Protein 3BQX (pdb70)

Nearest PDB structures (foldseek):
  3bqx-assembly1_A-2  TM=1.007E+00  e=2.200E-30  Fulvimarina pelagi HTCC2506
  4pav-assembly1_A  TM=8.569E-01  e=4.246E-10  Staphylococcus aureus
  2rbb-assembly1_B  TM=8.894E-01  e=6.800E-09  Paraburkholderia phytofirmans PsJN
  3itw-assembly1_A-2  TM=6.740E-01  e=1.744E-06  Micromonospora sp. ML1
  1u6l-assembly1_B  TM=6.180E-01  e=8.981E-06  Pseudomonas aeruginosa PAO1

Sequence (136 aa):
LQQVAVITLGIGDLEASARFYGEGFGWAPVFRNPEIIFYQNGFVLATWLVQNLQEDVGVAVTSRPGSALAHNVRAETEVAPLERLVAAGGQLLRPADAPPHGGLRGYVADPDGHIWEIAFNPVWPIGADGSVTFAA

Foldseek 3Di:
DPDDAEAEAAAAAPVLQCLLCCQLVVFDFPDDDRAKTWGDLRHIYMYGHQVVVCVVVPHDDDLAEDDEAEDEDADLVVAQVSVRNVVSQKAWDFHWDADPLGFIWGWIAGNSGHIYIYTYDVQWDADPRGDTHDHD

Solvent-accessible surface area: 8201 Å² total

Secondary structure (DSSP, 8-state):
-----EEEEEES-HHHHHHIIIIIS----SEE-SSEEEE---SEEEEEEHHHHHHHHSS---SS----EEEE-SSGGGTTT--HHHHTT-EEEEEEE--TTSSEEEEEE-TT--EEEEEE-TTS-EETTEEE----

B-factor: mean 19.52, std 8.31, range [4.56, 58.27]

Structure (mmCIF, N/CA/C/O backbone):
data_3BQX
#
_entry.id   3BQX
#
_cell.length_a   53.930
_cell.length_b   69.750
_cell.length_c   83.070
_cell.angle_alpha   90.00
_cell.angle_beta   90.00
_cell.angle_gamma   90.00
#
_symmetry.space_group_name_H-M   'C 2 2 21'
#
loop_
_entity.id
_entity.type
_entity.pdbx_description
1 polymer 'Glyoxalase-related enzyme'
2 water water
#
loop_
_atom_site.group_PDB
_atom_site.id
_atom_site.type_symbol
_atom_site.label_atom_id
_atom_site.label_alt_id
_atom_site.label_comp_id
_atom_site.label_asym_id
_atom_site.label_entity_id
_atom_site.label_seq_id
_atom_site.pdbx_PDB_ins_code
_atom_site.Cartn_x
_atom_site.Cartn_y
_atom_site.Cartn_z
_atom_site.occupancy
_atom_site.B_iso_or_equiv
_atom_site.auth_seq_id
_atom_site.auth_comp_id
_atom_site.auth_asym_id
_atom_site.auth_atom_id
_atom_site.pdbx_PDB_model_num
ATOM 1 N N . LEU A 1 3 ? -5.789 46.829 7.150 1.00 18.94 3 LEU A N 1
ATOM 2 C CA . LEU A 1 3 ? -6.320 45.436 7.096 1.00 20.23 3 LEU A CA 1
ATOM 3 C C . LEU A 1 3 ? -5.230 44.402 6.849 1.00 18.94 3 LEU A C 1
ATOM 4 O O . LEU A 1 3 ? -4.222 44.678 6.198 1.00 19.11 3 LEU A O 1
ATOM 9 N N . GLN A 1 4 ? -5.453 43.201 7.366 1.00 17.40 4 GLN A N 1
ATOM 10 C CA . GLN A 1 4 ? -4.496 42.112 7.225 1.00 15.08 4 GLN A CA 1
ATOM 11 C C . GLN A 1 4 ? -4.601 41.498 5.836 1.00 13.87 4 GLN A C 1
ATOM 12 O O . GLN A 1 4 ? -5.312 40.516 5.606 1.00 13.65 4 GLN A O 1
ATOM 18 N N . GLN A 1 5 ? -3.840 42.083 4.915 1.00 12.51 5 GLN A N 1
ATOM 19 C CA . GLN A 1 5 ? -3.870 41.681 3.522 1.00 13.49 5 GLN A CA 1
ATOM 20 C C . GLN A 1 5 ? -2.535 41.667 2.788 1.00 13.51 5 GLN A C 1
ATOM 21 O O . GLN A 1 5 ? -1.673 42.519 3.002 1.00 13.62 5 GLN A O 1
ATOM 27 N N . VAL A 1 6 ? -2.384 40.670 1.926 1.00 14.49 6 VAL A N 1
ATOM 28 C CA . VAL A 1 6 ? -1.226 40.555 1.050 1.00 13.13 6 VAL A CA 1
ATOM 29 C C . VAL A 1 6 ? -1.925 40.525 -0.293 1.00 12.48 6 VAL A C 1
ATOM 30 O O . VAL A 1 6 ? -2.795 39.685 -0.512 1.00 12.55 6 VAL A O 1
ATOM 34 N N . ALA A 1 7 ? -1.574 41.456 -1.175 1.00 10.64 7 ALA A N 1
ATOM 35 C CA . ALA A 1 7 ? -2.185 41.556 -2.492 1.00 9.60 7 ALA A CA 1
ATOM 36 C C . ALA A 1 7 ? -1.452 40.731 -3.543 1.00 10.37 7 ALA A C 1
ATOM 37 O O . ALA A 1 7 ? -2.064 40.166 -4.451 1.00 9.72 7 ALA A O 1
ATOM 39 N N . VAL A 1 8 ? -0.130 40.674 -3.424 1.00 10.61 8 VAL A N 1
ATOM 40 C CA . VAL A 1 8 ? 0.685 39.938 -4.383 1.00 9.19 8 VAL A CA 1
ATOM 41 C C . VAL A 1 8 ? 1.904 39.332 -3.722 1.00 9.89 8 VAL A C 1
ATOM 42 O O . VAL A 1 8 ? 2.517 39.965 -2.864 1.00 9.78 8 VAL A O 1
ATOM 46 N N . ILE A 1 9 ? 2.228 38.099 -4.103 1.00 8.84 9 ILE A N 1
ATOM 47 C CA . ILE A 1 9 ? 3.443 37.437 -3.637 1.00 7.82 9 ILE A CA 1
ATOM 48 C C . ILE A 1 9 ? 4.269 37.440 -4.915 1.00 8.10 9 ILE A C 1
ATOM 49 O O . ILE A 1 9 ? 3.867 36.843 -5.912 1.00 8.53 9 ILE A O 1
ATOM 54 N N . THR A 1 10 ? 5.398 38.130 -4.914 1.00 7.16 10 THR A N 1
ATOM 55 C CA . THR A 1 10 ? 6.225 38.168 -6.111 1.00 8.27 10 THR A CA 1
ATOM 56 C C 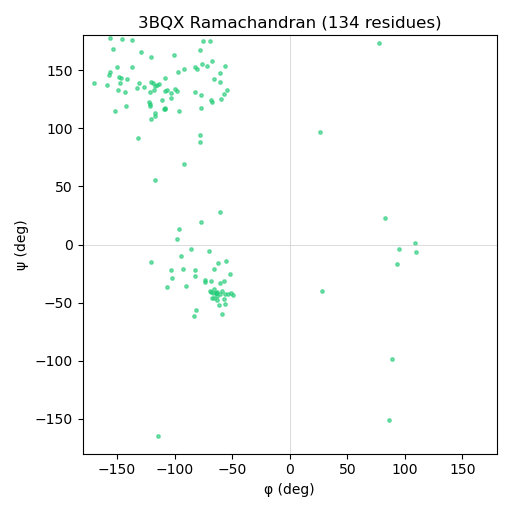. THR A 1 10 ? 7.511 37.405 -5.888 1.00 9.40 10 THR A C 1
ATOM 57 O O . THR A 1 10 ? 8.253 37.680 -4.948 1.00 9.70 10 THR A O 1
ATOM 61 N N . LEU A 1 11 ? 7.762 36.433 -6.754 1.00 8.50 11 LEU A N 1
ATOM 62 C CA . LEU A 1 11 ? 8.981 35.639 -6.675 1.00 9.67 11 LEU A CA 1
ATOM 63 C C . LEU A 1 11 ? 9.882 36.042 -7.822 1.00 9.79 11 LEU A C 1
ATOM 64 O O . LEU A 1 11 ? 9.428 36.119 -8.962 1.00 9.96 11 LEU A O 1
ATOM 69 N N . GLY A 1 12 ? 11.154 36.299 -7.524 1.00 9.66 12 GLY A N 1
ATOM 70 C CA . GLY A 1 12 ? 12.102 36.653 -8.567 1.00 11.62 12 GLY A CA 1
ATOM 71 C C . GLY A 1 12 ? 12.579 35.368 -9.217 1.00 12.26 12 GLY A C 1
ATOM 72 O O . GLY A 1 12 ? 12.959 34.425 -8.523 1.00 13.18 12 GLY A O 1
ATOM 73 N N . ILE A 1 13 ? 12.561 35.322 -10.547 1.00 12.94 13 ILE A N 1
ATOM 74 C CA . ILE A 1 13 ? 12.972 34.127 -11.279 1.00 13.97 13 ILE A CA 1
ATOM 75 C C . ILE A 1 13 ? 13.989 34.432 -12.375 1.00 14.18 13 ILE A C 1
ATOM 76 O O . ILE A 1 13 ? 14.177 35.582 -12.754 1.00 14.38 13 ILE A O 1
ATOM 81 N N . GLY A 1 14 ? 14.635 33.389 -12.886 1.00 15.77 14 GLY A N 1
ATOM 82 C CA . GLY A 1 14 ? 15.629 33.587 -13.926 1.00 18.78 14 GLY A CA 1
ATOM 83 C C . GLY A 1 14 ? 15.155 33.261 -15.328 1.00 19.66 14 GLY A C 1
ATOM 84 O O . GLY A 1 14 ? 15.635 33.850 -16.297 1.00 22.17 14 GLY A O 1
ATOM 85 N N . ASP A 1 15 ? 14.208 32.336 -15.445 1.00 20.78 15 ASP A N 1
ATOM 86 C CA . ASP A 1 15 ? 13.696 31.926 -16.749 1.00 21.55 15 ASP A CA 1
ATOM 87 C C . ASP A 1 15 ? 12.193 31.661 -16.711 1.00 20.63 15 ASP A C 1
ATOM 88 O O . ASP A 1 15 ? 11.734 30.777 -15.987 1.00 20.34 15 ASP A O 1
ATOM 93 N N . LEU A 1 16 ? 11.432 32.413 -17.503 1.00 20.92 16 LEU A N 1
ATOM 94 C CA . LEU A 1 16 ? 9.980 32.253 -17.541 1.00 20.52 16 LEU A CA 1
ATOM 95 C C . LEU A 1 16 ? 9.488 30.877 -17.966 1.00 21.57 16 LEU A C 1
ATOM 96 O O . LEU A 1 16 ? 8.542 30.347 -17.385 1.00 21.12 16 LEU A O 1
ATOM 101 N N . GLU A 1 17 ? 10.112 30.299 -18.987 1.00 21.67 17 GLU A N 1
ATOM 102 C CA . GLU A 1 17 ? 9.676 28.993 -19.454 1.00 21.57 17 GLU A CA 1
ATOM 103 C C . GLU A 1 17 ? 9.848 27.926 -18.376 1.00 19.41 17 GLU A C 1
ATOM 104 O O . GLU A 1 17 ? 8.949 27.112 -18.153 1.00 20.19 17 GLU A O 1
ATOM 110 N N . ALA A 1 18 ? 10.993 27.941 -17.700 1.00 19.67 18 ALA A N 1
ATOM 111 C CA . ALA A 1 18 ? 11.266 26.966 -16.646 1.00 19.00 18 ALA A CA 1
ATOM 112 C C . ALA A 1 18 ? 10.274 27.142 -15.494 1.00 17.39 18 ALA A C 1
ATOM 113 O O . ALA A 1 18 ? 9.761 26.169 -14.941 1.00 17.56 18 ALA A O 1
ATOM 115 N N . SER A 1 19 ? 10.004 28.395 -15.145 1.00 17.72 19 SER A N 1
ATOM 116 C CA . SER A 1 19 ? 9.071 28.701 -14.066 1.00 16.05 19 SER A CA 1
ATOM 117 C C . SER A 1 19 ? 7.648 28.309 -14.468 1.00 15.47 19 SER A C 1
ATOM 118 O O . SER A 1 19 ? 6.926 27.684 -13.693 1.00 15.33 19 SER A O 1
ATOM 121 N N . ALA A 1 20 ? 7.253 28.669 -15.687 1.00 15.80 20 ALA A N 1
ATOM 122 C CA . ALA A 1 20 ? 5.920 28.341 -16.184 1.00 17.08 20 ALA A CA 1
ATOM 123 C C . ALA A 1 20 ? 5.696 26.827 -16.216 1.00 16.01 20 ALA A C 1
ATOM 124 O O . ALA A 1 20 ? 4.579 26.354 -16.008 1.00 16.74 20 ALA A O 1
ATOM 126 N N . ARG A 1 21 ? 6.759 26.073 -16.487 1.00 17.74 21 ARG A N 1
ATOM 127 C CA . ARG A 1 21 ? 6.669 24.617 -16.527 1.00 18.23 21 ARG A CA 1
ATOM 128 C C . ARG A 1 21 ? 6.358 24.061 -15.137 1.00 16.40 21 ARG A C 1
ATOM 129 O O . ARG A 1 21 ? 5.494 23.196 -14.980 1.00 18.07 21 ARG A O 1
ATOM 137 N N . PHE A 1 22 ? 7.069 24.566 -14.132 1.00 15.89 22 PHE A N 1
ATOM 138 C CA . PHE A 1 22 ? 6.866 24.129 -12.758 1.00 15.61 22 PHE A CA 1
ATOM 139 C C . PHE A 1 22 ? 5.450 24.425 -12.270 1.00 14.88 22 PHE A C 1
ATOM 140 O O . PHE A 1 22 ? 4.754 23.540 -11.778 1.00 14.84 22 PHE A O 1
ATOM 148 N N . TYR A 1 23 ? 5.014 25.673 -12.413 1.00 14.34 23 TYR A N 1
ATOM 149 C CA . TYR A 1 23 ? 3.684 26.041 -11.944 1.00 14.10 23 TYR A CA 1
ATOM 150 C C . TYR A 1 23 ? 2.563 25.509 -12.824 1.00 14.83 23 TYR A C 1
ATOM 151 O O . TYR A 1 23 ? 1.491 25.165 -12.326 1.00 14.19 23 TYR A O 1
ATOM 160 N N . GLY A 1 24 ? 2.826 25.401 -14.123 1.00 15.88 24 GLY A N 1
ATOM 161 C CA . GLY A 1 24 ? 1.813 24.899 -15.036 1.00 17.83 24 GLY A CA 1
ATOM 162 C C . GLY A 1 24 ? 1.698 23.385 -15.085 1.00 18.22 24 GLY A C 1
ATOM 163 O O . GLY A 1 24 ? 0.622 22.834 -14.855 1.00 20.76 24 GLY A O 1
ATOM 164 N N . GLU A 1 25 ? 2.803 22.708 -15.382 1.00 20.10 25 GLU A N 1
ATOM 165 C CA . GLU A 1 25 ? 2.803 21.250 -15.466 1.00 20.97 25 GLU A CA 1
ATOM 166 C C . GLU A 1 25 ? 2.930 20.574 -14.106 1.00 20.31 25 GLU A C 1
ATOM 167 O O . GLU A 1 25 ? 2.467 19.446 -13.919 1.00 21.97 25 GLU A O 1
ATOM 173 N N . GLY A 1 26 ? 3.559 21.263 -13.159 1.00 19.53 26 GLY A N 1
ATOM 174 C CA . GLY A 1 26 ? 3.725 20.704 -11.830 1.00 18.10 26 GLY A CA 1
ATOM 175 C C . GLY A 1 26 ? 2.494 20.917 -10.969 1.00 17.52 26 GLY A C 1
ATOM 176 O O . GLY A 1 26 ? 1.860 19.957 -10.535 1.00 16.90 26 GLY A O 1
ATOM 177 N N . PHE A 1 27 ? 2.139 22.177 -10.726 1.00 16.25 27 PHE A N 1
ATOM 178 C CA . PHE A 1 27 ? 0.969 22.485 -9.906 1.00 16.11 27 PHE A CA 1
ATOM 179 C C . PHE A 1 27 ? -0.353 22.423 -10.665 1.00 15.5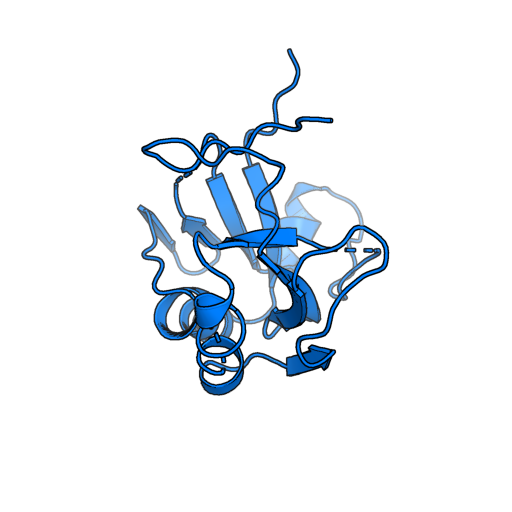9 27 PHE A C 1
ATOM 180 O O . PHE A 1 27 ? -1.410 22.262 -10.058 1.00 17.47 27 PHE A O 1
ATOM 188 N N . GLY A 1 28 ? -0.291 22.559 -11.986 1.00 16.65 28 GLY A N 1
ATOM 189 C CA . GLY A 1 28 ? -1.505 22.529 -12.783 1.00 16.47 28 GLY A CA 1
ATOM 190 C C . GLY A 1 28 ? -2.197 23.881 -12.804 1.00 16.86 28 GLY A C 1
ATOM 191 O O . GLY A 1 28 ? -3.398 23.969 -13.055 1.00 16.98 28 GLY A O 1
ATOM 192 N N . TRP A 1 29 ? -1.436 24.939 -12.543 1.00 15.50 29 TRP A N 1
ATOM 193 C CA . TRP A 1 29 ? -1.994 26.287 -12.526 1.00 14.47 29 TRP A CA 1
ATOM 194 C C . TRP A 1 29 ? -1.882 26.970 -13.881 1.00 15.35 29 TRP A C 1
ATOM 195 O O . TRP A 1 29 ? -0.975 26.691 -14.664 1.00 18.69 29 TRP A O 1
ATOM 206 N N . ALA A 1 30 ? -2.821 27.865 -14.159 1.00 14.70 30 ALA A N 1
ATOM 207 C CA . ALA A 1 30 ? -2.824 28.583 -15.421 1.00 15.86 30 ALA A CA 1
ATOM 208 C C . ALA A 1 30 ? -2.695 30.074 -15.151 1.00 14.27 30 ALA A C 1
ATOM 209 O O . ALA A 1 30 ? -3.294 30.601 -14.217 1.00 14.76 30 ALA A O 1
ATOM 211 N N . PRO A 1 31 ? -1.892 30.767 -15.961 1.00 14.28 31 PRO A N 1
ATOM 212 C CA . PRO A 1 31 ? -1.714 32.206 -15.765 1.00 13.68 31 PRO A CA 1
ATOM 213 C C . PRO A 1 31 ? -2.943 33.014 -16.154 1.00 13.46 31 PRO A C 1
ATOM 214 O O . PRO A 1 31 ? -3.742 32.583 -16.991 1.00 14.36 31 PRO A O 1
ATOM 218 N N . VAL A 1 32 ? -3.095 34.180 -15.531 1.00 12.90 32 VAL A N 1
ATOM 219 C CA . VAL A 1 32 ? -4.177 35.099 -15.862 1.00 12.50 32 VAL A CA 1
ATOM 220 C C . VAL A 1 32 ? -3.525 36.205 -16.712 1.00 12.78 32 VAL A C 1
ATOM 221 O O . VAL A 1 32 ? -4.192 36.888 -17.490 1.00 13.79 32 VAL A O 1
ATOM 225 N N . PHE A 1 33 ? -2.210 36.358 -16.565 1.00 10.25 33 PHE A N 1
ATOM 226 C CA . PHE A 1 33 ? -1.445 37.338 -17.325 1.00 11.84 33 PHE A CA 1
ATOM 227 C C . PHE A 1 33 ? -0.031 36.840 -17.592 1.0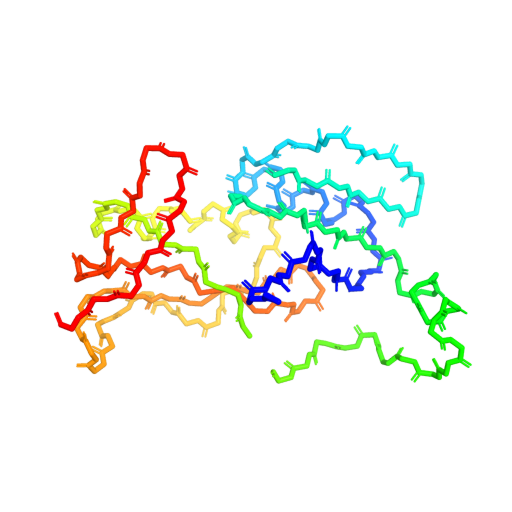0 12.38 33 PHE A C 1
ATOM 228 O O . PHE A 1 33 ? 0.575 36.170 -16.755 1.00 10.70 33 PHE A O 1
ATOM 236 N N . ARG A 1 34 ? 0.492 37.169 -18.767 1.00 14.57 34 ARG A N 1
ATOM 237 C CA . ARG A 1 34 ? 1.847 36.795 -19.110 1.00 14.56 34 ARG A CA 1
ATOM 238 C C . ARG A 1 34 ? 2.438 37.650 -20.209 1.00 15.24 34 ARG A C 1
ATOM 239 O O . ARG A 1 34 ? 1.768 37.970 -21.185 1.00 14.33 34 ARG A O 1
ATOM 247 N N . ASN A 1 35 ? 3.694 38.040 -20.025 1.00 14.83 35 ASN A N 1
ATOM 248 C CA . ASN A 1 35 ? 4.425 38.782 -21.039 1.00 16.31 35 ASN A CA 1
ATOM 249 C C . ASN A 1 35 ? 5.873 38.308 -20.903 1.00 16.71 35 ASN A C 1
ATOM 250 O O . ASN A 1 35 ? 6.176 37.495 -20.031 1.00 15.86 35 ASN A O 1
ATOM 255 N N . PRO A 1 36 ? 6.783 38.775 -21.767 1.00 17.41 36 PRO A N 1
ATOM 256 C CA . PRO A 1 36 ? 8.177 38.327 -21.670 1.00 18.25 36 PRO A CA 1
ATOM 257 C C . PRO A 1 36 ? 8.929 38.482 -20.347 1.00 16.57 36 PRO A C 1
ATOM 258 O O . PRO A 1 36 ? 9.990 37.882 -20.175 1.00 17.21 36 PRO A O 1
ATOM 262 N N . GLU A 1 37 ? 8.400 39.265 -19.411 1.00 16.83 37 GLU A N 1
ATOM 263 C CA . GLU A 1 37 ? 9.104 39.442 -18.144 1.00 15.67 37 GLU A CA 1
ATOM 264 C C . GLU A 1 37 ? 8.362 39.026 -16.879 1.00 14.56 37 GLU A C 1
ATOM 265 O O . GLU A 1 37 ? 8.982 38.885 -15.826 1.00 15.45 37 GLU A O 1
ATOM 271 N N . ILE A 1 38 ? 7.054 38.819 -16.962 1.00 12.22 38 ILE A N 1
ATOM 272 C CA . ILE A 1 38 ? 6.306 38.462 -15.762 1.00 11.28 38 ILE A CA 1
ATOM 273 C C . ILE A 1 38 ? 5.095 37.583 -16.043 1.00 10.59 38 ILE A C 1
ATOM 274 O O . ILE A 1 38 ? 4.523 37.620 -17.136 1.00 11.85 38 ILE A O 1
ATOM 279 N N . ILE A 1 39 ? 4.722 36.783 -15.052 1.00 10.53 39 ILE A N 1
ATOM 280 C CA . ILE A 1 39 ? 3.548 35.929 -15.139 1.00 10.03 39 ILE A CA 1
ATOM 281 C C . ILE A 1 39 ? 2.752 36.101 -13.851 1.00 8.94 39 ILE A C 1
ATOM 282 O O . ILE A 1 39 ? 3.329 36.122 -12.761 1.00 10.02 39 ILE A O 1
ATOM 287 N N . PHE A 1 40 ? 1.438 36.257 -13.984 1.00 9.36 40 PHE A N 1
ATOM 288 C CA . PHE A 1 40 ? 0.555 36.391 -12.829 1.00 8.80 40 PHE A CA 1
ATOM 289 C C . PHE A 1 40 ? -0.415 35.221 -12.792 1.00 10.23 40 PHE A C 1
ATOM 290 O O . PHE A 1 40 ? -0.967 34.831 -13.828 1.00 9.66 40 PHE A O 1
ATOM 298 N N . TYR A 1 41 ? -0.622 34.666 -11.602 1.00 8.65 41 TYR A N 1
ATOM 299 C CA . TYR A 1 41 ? -1.574 33.578 -11.402 1.00 8.51 41 TYR A CA 1
ATOM 300 C C . TYR A 1 41 ? -2.576 34.077 -10.362 1.00 9.09 41 TYR A C 1
ATOM 301 O O . TYR A 1 41 ? -2.178 34.616 -9.329 1.00 8.56 41 TYR A O 1
ATOM 310 N N . GLN A 1 42 ? -3.872 33.924 -10.625 1.00 9.31 42 GLN A N 1
ATOM 311 C CA . GLN A 1 42 ? -4.872 34.347 -9.654 1.00 9.32 42 GLN A CA 1
ATOM 312 C C . GLN A 1 42 ? -4.995 33.268 -8.587 1.00 9.93 42 GLN A C 1
ATOM 313 O O . GLN A 1 42 ? -5.312 32.115 -8.894 1.00 9.56 42 GLN A O 1
ATOM 327 N N . ASN A 1 44 ? -5.984 32.305 -4.145 1.00 9.54 44 ASN A N 1
ATOM 328 C CA . ASN A 1 44 ? -7.066 32.382 -3.164 1.00 12.78 44 ASN A CA 1
ATOM 329 C C . ASN A 1 44 ? -7.060 33.667 -2.344 1.00 13.06 44 ASN A C 1
ATOM 330 O O . ASN A 1 44 ? -6.783 33.656 -1.145 1.00 15.58 44 ASN A O 1
ATOM 335 N N . GLY A 1 45 ? -7.374 34.779 -2.999 1.00 12.01 45 GLY A N 1
ATOM 336 C CA . GLY A 1 45 ? -7.415 36.053 -2.304 1.00 11.64 45 GLY A CA 1
ATOM 337 C C . GLY A 1 45 ? -6.309 37.016 -2.675 1.00 10.87 45 GLY A C 1
ATOM 338 O O . GLY A 1 45 ? -6.315 38.171 -2.249 1.00 10.41 45 GLY A O 1
ATOM 339 N N . PHE A 1 46 ? -5.365 36.547 -3.482 1.00 9.94 46 PHE A N 1
ATOM 340 C CA . PHE A 1 46 ? -4.222 37.360 -3.878 1.00 9.89 46 PHE A CA 1
ATOM 341 C C . PHE A 1 46 ? -3.679 36.829 -5.195 1.00 8.66 46 PHE A C 1
ATOM 342 O O . PHE A 1 46 ? -4.163 35.824 -5.719 1.00 8.54 46 PHE A O 1
ATOM 350 N N . VAL A 1 47 ? -2.660 37.503 -5.709 1.00 8.46 47 VAL A N 1
ATOM 351 C CA . VAL A 1 47 ? -2.022 37.129 -6.962 1.00 8.52 47 VAL A CA 1
ATOM 352 C C . VAL A 1 47 ? -0.587 36.675 -6.717 1.00 8.20 47 VAL A C 1
ATOM 353 O O . VAL A 1 47 ? 0.121 37.266 -5.897 1.00 6.29 47 VAL A O 1
ATOM 357 N N . LEU A 1 48 ? -0.177 35.611 -7.403 1.00 7.27 48 LEU A N 1
ATOM 358 C CA . LEU A 1 48 ? 1.189 35.110 -7.327 1.00 7.43 48 LEU A CA 1
ATOM 359 C C . LEU A 1 48 ? 1.857 35.585 -8.610 1.00 8.93 48 LEU A C 1
ATOM 360 O O . LEU A 1 48 ? 1.335 35.362 -9.707 1.00 9.78 48 LEU A O 1
ATOM 365 N N . ALA A 1 49 ? 2.989 36.264 -8.478 1.00 8.76 49 ALA A N 1
ATOM 366 C CA . ALA A 1 49 ? 3.715 36.752 -9.637 1.00 8.21 49 ALA A CA 1
ATOM 367 C C . ALA A 1 49 ? 5.114 36.175 -9.671 1.00 8.98 49 ALA A C 1
ATOM 368 O O . ALA A 1 49 ? 5.750 36.028 -8.629 1.00 9.44 49 ALA A O 1
ATOM 370 N N . THR A 1 50 ? 5.573 35.816 -10.868 1.00 7.40 50 THR A N 1
ATOM 371 C CA . THR A 1 50 ? 6.940 35.327 -11.065 1.00 8.66 50 THR A CA 1
ATOM 372 C C . THR A 1 50 ? 7.520 36.327 -12.067 1.00 8.84 50 THR A C 1
ATOM 373 O O . THR A 1 50 ? 7.141 36.349 -13.237 1.00 10.06 50 THR A O 1
ATOM 377 N N . TRP A 1 51 ? 8.420 37.171 -11.571 1.00 9.38 51 TRP A N 1
ATOM 378 C CA . TRP A 1 51 ? 9.027 38.262 -12.326 1.00 10.05 51 TRP A CA 1
ATOM 379 C C . TRP A 1 51 ? 10.526 38.041 -12.501 1.00 11.54 51 TRP A C 1
ATOM 380 O O . TRP A 1 51 ? 11.196 37.642 -11.554 1.00 11.29 51 TRP A O 1
ATOM 391 N N . LEU A 1 52 ? 11.056 38.298 -13.698 1.00 12.10 52 LEU A N 1
ATOM 392 C CA . LEU A 1 52 ? 12.495 38.141 -13.904 1.00 13.28 52 LEU A CA 1
ATOM 393 C C . LEU A 1 52 ? 13.199 38.988 -12.847 1.00 13.86 52 LEU A C 1
ATOM 394 O O . LEU A 1 52 ? 12.849 40.148 -12.645 1.00 13.59 52 LEU A O 1
ATOM 399 N N . VAL A 1 53 ? 14.193 38.403 -12.184 1.00 14.45 53 VAL A N 1
ATOM 400 C CA . VAL A 1 53 ? 14.920 39.086 -11.116 1.00 16.01 53 VAL A CA 1
ATOM 401 C C . VAL A 1 53 ? 15.448 40.473 -11.468 1.00 16.92 53 VAL A C 1
ATOM 402 O O . VAL A 1 53 ? 15.357 41.390 -10.655 1.00 16.35 53 VAL A O 1
ATOM 406 N N . GLN A 1 54 ? 16.000 40.640 -12.668 1.00 17.76 54 GLN A N 1
ATOM 407 C CA . GLN A 1 54 ? 16.534 41.942 -13.062 1.00 19.12 54 GLN A CA 1
ATOM 408 C C . GLN A 1 54 ? 15.465 43.023 -12.941 1.00 18.38 54 GLN A C 1
ATOM 409 O O . GLN A 1 54 ? 15.732 44.128 -12.472 1.00 18.31 54 GLN A O 1
ATOM 415 N N . ASN A 1 55 ? 14.254 42.694 -13.381 1.00 17.30 55 ASN A N 1
ATOM 416 C CA . ASN A 1 55 ? 13.136 43.625 -13.346 1.00 16.51 55 ASN A CA 1
ATOM 417 C C . ASN A 1 55 ? 12.667 43.903 -11.921 1.00 16.07 55 ASN A C 1
ATOM 418 O O . ASN A 1 55 ? 12.335 45.040 -11.580 1.00 15.76 55 ASN A O 1
ATOM 423 N N . LEU A 1 56 ? 12.638 42.868 -11.088 1.00 14.71 56 LEU A N 1
ATOM 424 C CA . LEU A 1 56 ? 12.230 43.057 -9.700 1.00 15.37 56 LEU A CA 1
ATOM 425 C C . LEU A 1 56 ? 13.231 43.980 -9.011 1.00 16.52 56 LEU A C 1
ATOM 426 O O . LEU A 1 56 ? 12.851 44.937 -8.339 1.00 16.27 56 LEU A O 1
ATOM 431 N N . GLN A 1 57 ? 14.516 43.690 -9.200 1.00 16.88 57 GLN A N 1
ATOM 432 C CA . GLN A 1 57 ? 15.584 44.481 -8.598 1.00 19.34 57 GLN A CA 1
ATOM 433 C C . GLN A 1 57 ? 15.494 45.935 -9.044 1.00 19.60 57 GLN A C 1
ATOM 434 O O . GLN A 1 57 ? 15.709 46.858 -8.252 1.00 20.10 57 GLN A O 1
ATOM 440 N N . GLU A 1 58 ? 15.178 46.130 -10.320 1.00 20.43 58 GLU A N 1
ATOM 441 C CA . GLU A 1 58 ? 15.048 47.464 -10.897 1.00 20.94 58 GLU A CA 1
ATOM 442 C C . GLU A 1 58 ? 13.915 48.245 -10.238 1.00 20.91 58 GLU A C 1
ATOM 443 O O . GLU A 1 58 ? 14.044 49.441 -9.968 1.00 22.79 58 GLU A O 1
ATOM 449 N N . ASP A 1 59 ? 12.802 47.563 -9.979 1.00 18.89 59 ASP A N 1
ATOM 450 C CA . ASP A 1 59 ? 11.647 48.210 -9.371 1.00 19.10 59 ASP A CA 1
ATOM 451 C C . ASP A 1 59 ? 11.905 48.610 -7.921 1.00 18.92 59 ASP A C 1
ATOM 452 O O . ASP A 1 59 ? 11.500 49.687 -7.494 1.00 20.78 59 ASP A O 1
ATOM 457 N N . VAL A 1 60 ? 12.574 47.746 -7.165 1.00 19.82 60 VAL A N 1
ATOM 458 C CA . VAL A 1 60 ? 12.878 48.053 -5.769 1.00 21.11 60 VAL A CA 1
ATOM 459 C C . VAL A 1 60 ? 13.899 49.189 -5.679 1.00 21.81 60 VAL A C 1
ATOM 460 O O . VAL A 1 60 ? 13.880 49.980 -4.737 1.00 22.36 60 VAL A O 1
ATOM 464 N N . GLY A 1 61 ? 14.791 49.269 -6.660 1.00 23.34 61 GLY A N 1
ATOM 465 C CA . GLY A 1 61 ? 15.781 50.332 -6.653 1.00 24.29 61 GLY A CA 1
ATOM 466 C C . GLY A 1 61 ? 17.099 49.960 -6.002 1.00 24.94 61 GLY A C 1
ATOM 467 O O . GLY A 1 61 ? 18.100 50.652 -6.182 1.00 26.06 61 GLY A O 1
ATOM 468 N N . VAL A 1 62 ? 17.106 48.880 -5.229 1.00 25.04 62 VAL A N 1
ATOM 469 C CA . VAL A 1 62 ? 18.330 48.433 -4.581 1.00 25.14 62 VAL A CA 1
ATOM 470 C C . VAL A 1 62 ? 18.646 47.020 -5.042 1.00 25.20 62 VAL A C 1
ATOM 471 O O . VAL A 1 62 ? 17.780 46.319 -5.575 1.00 23.89 62 VAL A O 1
ATOM 475 N N . ALA A 1 63 ? 19.892 46.607 -4.852 1.00 26.38 63 ALA A N 1
ATOM 476 C CA . ALA A 1 63 ? 20.304 45.273 -5.250 1.00 26.60 63 ALA A CA 1
ATOM 477 C C . ALA A 1 63 ? 19.472 44.245 -4.504 1.00 26.28 63 ALA A C 1
ATOM 478 O O . ALA A 1 63 ? 19.391 44.265 -3.273 1.00 26.99 63 ALA A O 1
ATOM 480 N N . VAL A 1 64 ? 18.836 43.364 -5.266 1.00 25.79 64 VAL A N 1
ATOM 481 C CA . VAL A 1 64 ? 18.015 42.300 -4.714 1.00 24.50 64 VAL A CA 1
ATOM 482 C C . VAL A 1 64 ? 18.605 40.991 -5.219 1.00 25.39 64 VAL A C 1
ATOM 483 O O . VAL A 1 64 ? 18.700 40.767 -6.428 1.00 26.63 64 VAL A O 1
ATOM 487 N N . THR A 1 65 ? 19.009 40.135 -4.289 1.00 25.34 65 THR A N 1
ATOM 488 C CA . THR A 1 65 ? 19.608 38.854 -4.632 1.00 25.46 65 THR A CA 1
ATOM 489 C C . THR A 1 65 ? 18.721 37.995 -5.530 1.00 25.81 65 THR A C 1
ATOM 490 O O . THR A 1 65 ? 17.497 38.122 -5.518 1.00 26.59 65 THR A O 1
ATOM 494 N N . SER A 1 66 ? 19.352 37.121 -6.309 1.00 25.68 66 SER A N 1
ATOM 495 C CA . SER A 1 66 ? 18.628 36.232 -7.209 1.00 24.17 66 SER A CA 1
ATOM 496 C C . SER A 1 66 ? 18.392 34.893 -6.521 1.00 23.92 66 SER A C 1
ATOM 497 O O . SER A 1 66 ? 17.644 34.048 -7.015 1.00 23.94 66 SER A O 1
ATOM 500 N N . ARG A 1 67 ? 19.042 34.706 -5.378 1.00 22.88 67 ARG A N 1
ATOM 501 C CA . ARG A 1 67 ? 18.914 33.470 -4.623 1.00 21.96 67 ARG A CA 1
ATOM 502 C C . ARG A 1 67 ? 17.667 33.459 -3.748 1.00 20.82 67 ARG A C 1
ATOM 503 O O . ARG A 1 67 ? 17.168 34.511 -3.342 1.00 20.16 67 ARG A O 1
ATOM 511 N N . PRO A 1 68 ? 17.140 32.262 -3.456 1.00 20.26 68 PRO A N 1
ATOM 512 C CA . PRO A 1 68 ? 15.948 32.180 -2.612 1.00 20.28 68 PRO A CA 1
ATOM 513 C C . PRO A 1 68 ? 16.331 32.634 -1.207 1.00 20.92 68 PRO A C 1
ATOM 514 O O . PRO A 1 68 ? 17.509 32.608 -0.843 1.00 21.17 68 PRO A O 1
ATOM 518 N N . GLY A 1 69 ? 15.344 33.058 -0.426 1.00 20.79 69 GLY A N 1
ATOM 519 C CA . GLY A 1 69 ? 15.626 33.525 0.919 1.00 21.03 69 GLY A CA 1
ATOM 520 C C . GLY A 1 69 ? 15.036 32.671 2.025 1.00 19.59 69 GLY A C 1
ATOM 521 O O . GLY A 1 69 ? 14.624 31.535 1.802 1.00 19.29 69 GLY A O 1
ATOM 522 N N . SER A 1 70 ? 15.005 33.237 3.228 1.00 19.60 70 SER A N 1
ATOM 523 C CA . SER A 1 70 ? 14.474 32.551 4.400 1.00 18.52 70 SER A CA 1
ATOM 524 C C . SER A 1 70 ? 12.948 32.597 4.365 1.00 17.41 70 SER A C 1
ATOM 525 O O . SER A 1 70 ? 12.324 33.404 5.052 1.00 15.63 70 SER A O 1
ATOM 536 N N . ALA A 1 72 ? 9.165 30.067 2.979 1.00 12.32 72 ALA A N 1
ATOM 537 C CA . ALA A 1 72 ? 8.566 28.884 2.387 1.00 11.80 72 ALA A CA 1
ATOM 538 C C . ALA A 1 72 ? 7.087 29.153 2.171 1.00 11.39 72 ALA A C 1
ATOM 539 O O . ALA A 1 72 ? 6.434 29.763 3.016 1.00 12.27 72 ALA A O 1
ATOM 541 N N . LEU A 1 73 ? 6.569 28.720 1.027 1.00 9.02 73 LEU A N 1
ATOM 542 C CA . LEU A 1 73 ? 5.149 28.873 0.718 1.00 8.92 73 LEU A CA 1
ATOM 543 C C . LEU A 1 73 ? 4.519 27.495 0.842 1.00 9.99 73 LEU A C 1
ATOM 544 O O . LEU A 1 73 ? 5.040 2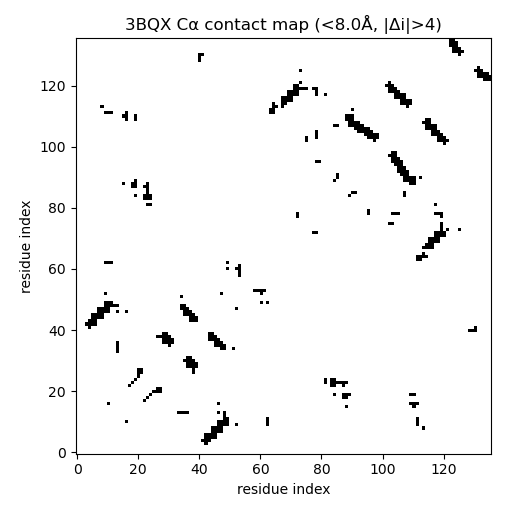6.526 0.305 1.00 11.70 73 LEU A O 1
ATOM 54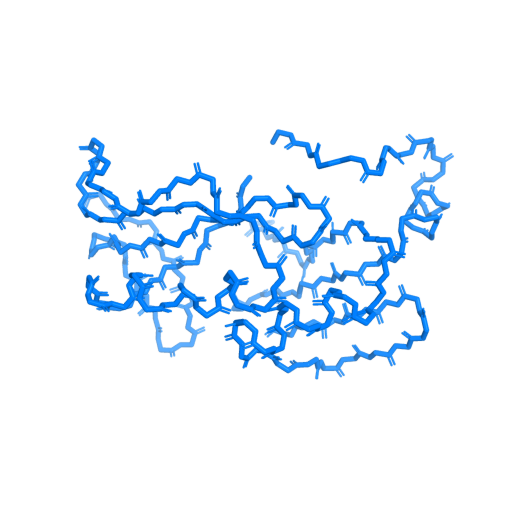9 N N . ALA A 1 74 ? 3.391 27.394 1.531 1.00 10.07 74 ALA A N 1
ATOM 550 C CA . ALA A 1 74 ? 2.746 26.102 1.695 1.00 11.21 74 ALA A CA 1
ATOM 551 C C . ALA A 1 74 ? 1.474 25.997 0.874 1.00 11.38 74 ALA A C 1
ATOM 552 O O . ALA A 1 74 ? 0.747 26.980 0.708 1.00 11.27 74 ALA A O 1
ATOM 554 N N . HIS A 1 75 ? 1.236 24.802 0.338 1.00 11.12 75 HIS A N 1
ATOM 555 C CA . HIS A 1 75 ? 0.029 24.489 -0.416 1.00 11.26 75 HIS A CA 1
ATOM 556 C C . HIS A 1 75 ? -0.576 23.334 0.371 1.00 11.05 75 HIS A C 1
ATOM 557 O O . HIS A 1 75 ? 0.062 22.294 0.530 1.00 13.07 75 HIS A O 1
ATOM 564 N N . ASN A 1 76 ? -1.784 23.527 0.889 1.00 10.32 76 ASN A N 1
ATOM 565 C CA . ASN A 1 76 ? -2.461 22.499 1.677 1.00 10.92 76 ASN A CA 1
ATOM 566 C C . ASN A 1 76 ? -3.471 21.704 0.856 1.00 13.15 76 ASN A C 1
ATOM 567 O O . ASN A 1 76 ? -4.298 22.272 0.145 1.00 13.99 76 ASN A O 1
ATOM 572 N N . VAL A 1 77 ? -3.401 20.382 0.975 1.00 12.65 77 VAL A N 1
ATOM 573 C CA . VAL A 1 77 ? -4.287 19.487 0.232 1.00 14.31 77 VAL A CA 1
ATOM 574 C C . VAL A 1 77 ? -5.440 18.973 1.085 1.00 15.53 77 VAL A C 1
ATOM 575 O O . VAL A 1 77 ? -5.390 19.037 2.313 1.00 15.66 77 VAL A O 1
ATOM 579 N N . ARG A 1 78 ? -6.471 18.440 0.429 1.00 16.80 78 ARG A N 1
ATOM 580 C CA . ARG A 1 78 ? -7.656 17.957 1.134 1.00 18.38 78 ARG A CA 1
ATOM 581 C C . ARG A 1 78 ? -7.614 16.522 1.668 1.00 18.60 78 ARG A C 1
ATOM 582 O O . ARG A 1 78 ? -8.550 16.089 2.339 1.00 20.69 78 ARG A O 1
ATOM 590 N N . ALA A 1 79 ? -6.540 15.792 1.391 1.00 18.18 79 ALA A N 1
ATOM 591 C CA . ALA A 1 79 ? -6.411 14.420 1.877 1.00 18.28 79 ALA A CA 1
ATOM 592 C C . ALA A 1 79 ? -4.942 14.018 1.933 1.00 19.17 79 ALA A C 1
ATOM 593 O O . ALA A 1 79 ? -4.151 14.430 1.088 1.00 18.54 79 ALA A O 1
ATOM 595 N N . GLU A 1 80 ? -4.581 13.201 2.920 1.00 21.16 80 GLU A N 1
ATOM 596 C CA . GLU A 1 80 ? -3.194 12.774 3.078 1.00 22.98 80 GLU A CA 1
ATOM 597 C C . GLU A 1 80 ? -2.645 12.088 1.838 1.00 23.25 80 GLU A C 1
ATOM 598 O O . GLU A 1 80 ? -1.454 12.183 1.552 1.00 23.75 80 GLU A O 1
ATOM 604 N N . THR A 1 81 ? 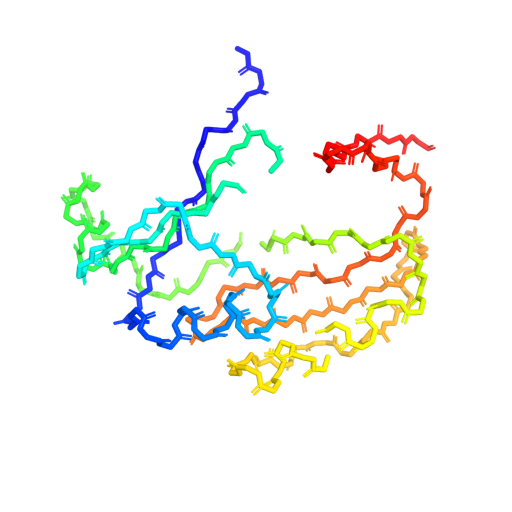-3.516 11.403 1.104 1.00 23.99 81 THR A N 1
ATOM 605 C CA . THR A 1 81 ? -3.110 10.691 -0.103 1.00 23.98 81 THR A CA 1
ATOM 606 C C . THR A 1 81 ? -2.734 11.603 -1.262 1.00 23.46 81 THR A C 1
ATOM 607 O O . THR A 1 81 ? -2.275 11.129 -2.298 1.00 24.86 81 THR A O 1
ATOM 611 N N . GLU A 1 82 ? -2.930 12.907 -1.094 1.00 21.97 82 GLU A N 1
ATOM 612 C CA . GLU A 1 82 ? -2.615 13.852 -2.158 1.00 20.31 82 GLU A CA 1
ATOM 613 C C . GLU A 1 82 ? -1.219 14.439 -2.072 1.00 18.27 82 GLU A C 1
ATOM 614 O O . GLU A 1 82 ? -0.686 14.933 -3.065 1.00 18.15 82 GLU A O 1
ATOM 620 N N . VAL A 1 83 ? -0.624 14.386 -0.887 1.00 18.64 83 VAL A N 1
ATOM 621 C CA . VAL A 1 83 ? 0.698 14.954 -0.695 1.00 17.19 83 VAL A CA 1
ATOM 622 C C . VAL A 1 83 ? 1.768 14.344 -1.592 1.00 18.45 83 VAL A C 1
ATOM 623 O O . VAL A 1 83 ? 2.388 15.044 -2.387 1.00 17.18 83 VAL A O 1
ATOM 627 N N . ALA A 1 84 ? 1.974 13.037 -1.467 1.00 19.47 84 ALA A N 1
ATOM 628 C CA . ALA A 1 84 ? 2.984 12.346 -2.260 1.00 20.04 84 ALA A CA 1
ATOM 629 C C . ALA A 1 84 ? 2.829 12.514 -3.774 1.00 18.84 84 ALA A C 1
ATOM 630 O O . ALA A 1 84 ? 3.790 12.859 -4.463 1.00 19.57 84 ALA A O 1
ATOM 632 N N . PRO A 1 85 ? 1.624 12.253 -4.314 1.00 20.11 85 PRO A N 1
ATOM 633 C CA . PRO A 1 85 ? 1.407 12.393 -5.759 1.00 19.76 85 PRO A CA 1
ATOM 634 C C . PRO A 1 85 ? 1.726 13.789 -6.295 1.00 19.59 85 PRO A C 1
ATOM 635 O O . PRO A 1 85 ? 2.399 13.929 -7.315 1.00 19.29 85 PRO A O 1
ATOM 639 N N . LEU A 1 86 ? 1.240 14.817 -5.605 1.00 19.28 86 LEU A N 1
ATOM 640 C CA . LEU A 1 86 ? 1.488 16.188 -6.032 1.00 18.94 86 LEU A CA 1
ATOM 641 C C . LEU A 1 86 ? 2.985 16.481 -6.038 1.00 17.31 86 LEU A C 1
ATOM 642 O O . LEU A 1 86 ? 3.506 17.071 -6.981 1.00 16.31 86 LEU A O 1
ATOM 655 N N . GLU A 1 88 ? 5.414 14.425 -6.471 1.00 18.31 88 GLU A N 1
ATOM 656 C CA . GLU A 1 88 ? 6.036 13.727 -7.593 1.00 20.07 88 GLU A CA 1
ATOM 657 C C . GLU A 1 88 ? 5.849 14.544 -8.868 1.00 19.76 88 GLU A C 1
ATOM 658 O O . GLU A 1 88 ? 6.758 14.641 -9.691 1.00 20.50 88 GLU A O 1
ATOM 664 N N . ARG A 1 89 ? 4.663 15.130 -9.023 1.00 19.70 89 ARG A N 1
ATOM 665 C CA . ARG A 1 89 ? 4.361 15.940 -10.196 1.00 19.09 89 ARG A CA 1
ATOM 666 C C . ARG A 1 89 ? 5.226 17.198 -10.221 1.00 18.91 89 ARG A C 1
ATOM 667 O O . ARG A 1 89 ? 5.684 17.626 -11.279 1.00 17.74 89 ARG A O 1
ATOM 675 N N . LEU A 1 90 ? 5.462 17.788 -9.053 1.00 18.35 90 LEU A N 1
ATOM 676 C CA . LEU A 1 90 ? 6.292 18.986 -8.984 1.00 17.81 90 LEU A CA 1
ATOM 677 C C . LEU A 1 90 ? 7.731 18.653 -9.362 1.00 17.73 90 LEU A C 1
ATOM 678 O O . LEU A 1 90 ? 8.385 19.406 -10.080 1.00 16.42 90 LEU A O 1
ATOM 683 N N . VAL A 1 91 ? 8.223 17.520 -8.868 1.00 18.25 91 VAL A N 1
ATOM 684 C CA . VAL A 1 91 ? 9.584 17.096 -9.171 1.00 18.93 91 VAL A CA 1
ATOM 685 C C . VAL A 1 91 ? 9.729 16.816 -10.664 1.00 18.31 91 VAL A C 1
ATOM 686 O O . VAL A 1 91 ? 10.720 17.194 -11.281 1.00 18.86 91 VAL A O 1
ATOM 690 N N . ALA A 1 92 ? 8.725 16.162 -11.236 1.00 19.04 92 ALA A N 1
ATOM 691 C CA . ALA A 1 92 ? 8.735 15.834 -12.658 1.00 19.54 92 ALA A CA 1
ATOM 692 C C . ALA A 1 92 ? 8.682 17.090 -13.524 1.00 20.35 92 ALA A C 1
ATOM 693 O O . ALA A 1 92 ? 9.062 17.062 -14.692 1.00 21.46 92 ALA A O 1
ATOM 695 N N . ALA A 1 93 ? 8.212 18.193 -12.945 1.00 19.66 93 ALA A N 1
ATOM 696 C CA . ALA A 1 93 ? 8.100 19.453 -13.672 1.00 20.69 93 ALA A CA 1
ATOM 697 C C . ALA A 1 93 ? 9.293 20.388 -13.453 1.00 19.90 93 ALA A C 1
ATOM 698 O O . ALA A 1 93 ? 9.232 21.575 -13.784 1.00 20.05 93 ALA A O 1
ATOM 700 N N . GLY A 1 94 ? 10.374 19.856 -12.888 1.00 20.50 94 GLY A N 1
ATOM 701 C CA . GLY A 1 94 ? 11.559 20.665 -12.666 1.00 19.63 94 GLY A CA 1
ATOM 702 C C . GLY A 1 94 ? 11.836 21.015 -11.216 1.00 18.75 94 GLY A C 1
ATOM 703 O O . GLY A 1 94 ? 12.800 21.718 -10.918 1.00 20.26 94 GLY A O 1
ATOM 704 N N . GLY A 1 95 ? 10.999 20.523 -10.311 1.00 18.81 95 GLY A N 1
ATOM 705 C CA . GLY A 1 95 ? 11.198 20.815 -8.903 1.00 19.55 95 GLY A CA 1
ATOM 706 C C . GLY A 1 95 ? 12.325 20.015 -8.275 1.00 19.68 95 GLY A C 1
ATOM 707 O O . GLY A 1 95 ? 12.680 18.942 -8.762 1.00 21.28 95 GLY A O 1
ATOM 708 N N . GLN A 1 96 ? 12.897 20.547 -7.198 1.00 19.13 96 GLN A N 1
ATOM 709 C CA . GLN A 1 96 ? 13.976 19.875 -6.483 1.00 19.20 96 GLN A CA 1
ATOM 710 C C . GLN A 1 96 ? 13.438 19.374 -5.153 1.00 18.32 96 GLN A C 1
ATOM 711 O O . GLN A 1 96 ? 13.008 20.161 -4.305 1.00 17.55 96 GLN A O 1
ATOM 717 N N . LEU A 1 97 ? 13.444 18.058 -4.984 1.00 16.46 97 LEU A N 1
ATOM 718 C CA . LEU A 1 97 ? 12.965 17.439 -3.757 1.00 16.15 97 LEU A CA 1
ATOM 719 C C . LEU A 1 97 ? 13.900 17.794 -2.604 1.00 16.45 97 LEU A C 1
ATOM 720 O O . LEU A 1 97 ? 15.100 17.521 -2.659 1.00 17.80 97 LEU A O 1
ATOM 725 N N . LEU A 1 98 ? 13.346 18.410 -1.564 1.00 15.24 98 LEU A N 1
ATOM 726 C CA . LEU A 1 98 ? 14.132 18.804 -0.396 1.00 14.53 98 LEU A CA 1
ATOM 727 C C . LEU A 1 98 ? 13.852 17.900 0.794 1.00 15.73 98 LEU A C 1
ATOM 728 O O . LEU A 1 98 ? 14.753 17.583 1.570 1.00 16.66 98 LEU A O 1
ATOM 733 N N . ARG A 1 99 ? 12.600 17.483 0.940 1.00 15.09 99 ARG A N 1
ATOM 734 C CA . ARG A 1 99 ? 12.231 16.607 2.038 1.00 16.30 99 ARG A CA 1
ATOM 735 C C . ARG A 1 99 ? 11.037 15.729 1.691 1.00 17.06 99 ARG A C 1
ATOM 736 O O . ARG A 1 99 ? 9.941 16.228 1.448 1.00 16.02 99 ARG A O 1
ATOM 744 N N . PRO A 1 100 ? 11.241 14.403 1.627 1.00 16.96 100 PRO A N 1
ATOM 745 C CA . PRO A 1 100 ? 10.136 13.498 1.310 1.00 17.25 100 PRO A CA 1
ATOM 746 C C . PRO A 1 100 ? 9.065 13.648 2.391 1.00 17.53 100 PRO A C 1
ATOM 747 O O . PRO A 1 100 ? 9.379 13.910 3.553 1.00 17.71 100 PRO A O 1
ATOM 751 N N . ALA A 1 101 ? 7.808 13.475 2.009 1.00 18.67 101 ALA A N 1
ATOM 752 C CA . ALA A 1 101 ? 6.701 13.615 2.944 1.00 19.93 101 ALA A CA 1
ATOM 753 C C . ALA A 1 101 ? 6.784 12.707 4.166 1.00 21.24 101 ALA A C 1
ATOM 754 O O . ALA A 1 101 ? 6.993 11.499 4.049 1.00 21.22 101 ALA A O 1
ATOM 756 N N . ASP A 1 102 ? 6.621 13.307 5.341 1.00 21.33 102 ASP A N 1
ATOM 757 C CA . ASP A 1 102 ? 6.623 12.575 6.601 1.00 22.50 102 ASP A CA 1
ATOM 758 C C . ASP A 1 102 ? 5.789 13.366 7.601 1.00 23.14 102 ASP A C 1
ATOM 759 O O . ASP A 1 102 ? 5.436 14.519 7.343 1.00 22.58 102 ASP A O 1
ATOM 764 N N . ALA A 1 103 ? 5.471 12.754 8.735 1.00 23.23 103 ALA A N 1
ATOM 765 C CA . ALA A 1 103 ? 4.655 13.412 9.747 1.00 23.36 103 ALA A CA 1
ATOM 766 C C . ALA A 1 103 ? 5.430 14.430 10.576 1.00 23.83 103 ALA A C 1
ATOM 767 O O . ALA A 1 103 ? 6.384 14.083 11.272 1.00 25.25 103 ALA A O 1
ATOM 769 N N . PRO A 1 104 ? 5.034 15.711 10.502 1.00 23.12 104 PRO A N 1
ATOM 770 C CA . PRO A 1 104 ? 5.701 16.769 11.262 1.00 24.05 104 PRO A CA 1
ATOM 771 C C . PRO A 1 104 ? 5.211 16.706 12.705 1.00 24.49 104 PRO A C 1
ATOM 772 O O . PRO A 1 104 ? 4.229 16.026 13.001 1.00 24.91 104 PRO A O 1
ATOM 776 N N . PRO A 1 105 ? 5.887 17.415 13.621 1.00 26.19 105 PRO A N 1
ATOM 777 C CA . PRO A 1 105 ? 5.491 17.415 15.032 1.00 26.79 105 PRO A CA 1
ATOM 778 C C . PRO A 1 105 ? 4.025 17.788 15.260 1.00 27.81 105 PRO A C 1
ATOM 779 O O . PRO A 1 105 ? 3.337 17.159 16.065 1.00 29.53 105 PRO A O 1
ATOM 783 N N . HIS A 1 106 ? 3.548 18.805 14.547 1.00 28.33 106 HIS A N 1
ATOM 784 C CA . HIS A 1 106 ? 2.167 19.255 14.696 1.00 28.42 106 HIS A CA 1
ATOM 785 C C . HIS A 1 106 ? 1.149 18.354 14.003 1.00 28.50 106 HIS A C 1
ATOM 786 O O . HIS A 1 106 ? 0.017 18.766 13.746 1.00 29.11 106 HIS A O 1
ATOM 793 N N . GLY A 1 107 ? 1.556 17.123 13.708 1.00 28.26 107 GLY A N 1
ATOM 794 C CA . GLY A 1 107 ? 0.660 16.176 13.066 1.00 26.55 107 GLY A CA 1
ATOM 795 C C . GLY A 1 107 ? 0.461 16.379 11.576 1.00 26.22 107 GLY A C 1
ATOM 796 O O . GLY A 1 107 ? 0.932 17.362 10.998 1.00 26.62 107 GLY A O 1
ATOM 797 N N . GLY A 1 108 ? -0.252 15.446 10.953 1.00 24.92 108 GLY A N 1
ATOM 798 C CA . GLY A 1 108 ? -0.507 15.532 9.528 1.00 23.97 108 GLY A CA 1
ATOM 799 C C . GLY A 1 108 ? 0.617 14.921 8.716 1.00 23.52 108 GLY A C 1
ATOM 800 O O . GLY A 1 108 ? 1.303 14.011 9.180 1.00 23.87 108 GLY A O 1
ATOM 801 N N . LEU A 1 109 ? 0.810 15.423 7.501 1.00 21.05 109 LEU A N 1
ATOM 802 C CA . LEU A 1 109 ? 1.859 14.923 6.618 1.00 20.92 109 LEU A CA 1
A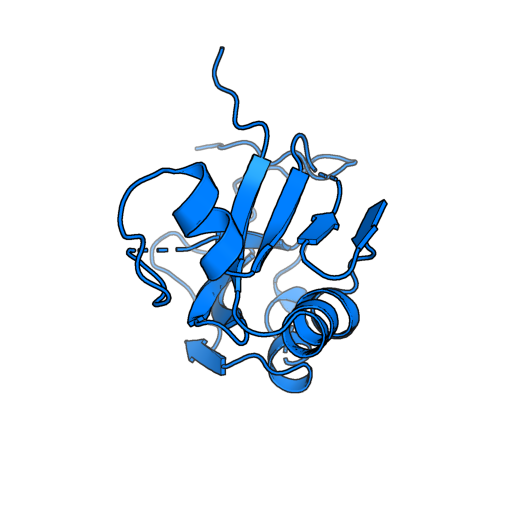TOM 803 C C . LEU A 1 109 ? 2.331 16.069 5.729 1.00 18.93 109 LEU A C 1
ATOM 804 O O . LEU A 1 109 ? 1.511 16.793 5.170 1.00 19.57 109 LEU A O 1
ATOM 809 N N . ARG A 1 110 ? 3.641 16.245 5.606 1.00 17.28 110 ARG A N 1
ATOM 810 C CA . ARG A 1 110 ? 4.155 17.316 4.762 1.00 15.07 110 ARG A CA 1
ATOM 811 C C . ARG A 1 110 ? 5.563 17.063 4.251 1.00 14.74 110 ARG A C 1
ATOM 812 O O . ARG A 1 110 ? 6.378 16.410 4.911 1.00 14.79 110 ARG A O 1
ATOM 820 N N . GLY A 1 111 ? 5.829 17.579 3.055 1.00 13.82 111 GLY A N 1
ATOM 821 C CA . GLY A 1 111 ? 7.132 17.457 2.433 1.00 14.25 111 GLY A CA 1
ATOM 822 C C . GLY A 1 111 ? 7.511 18.793 1.819 1.00 14.33 111 GLY A C 1
ATOM 823 O O . GLY A 1 111 ? 6.709 19.730 1.837 1.00 13.33 111 GLY A O 1
ATOM 824 N N . TYR A 1 112 ? 8.718 18.896 1.277 1.00 13.27 112 TYR A N 1
ATOM 825 C CA . TYR A 1 112 ? 9.175 20.141 0.668 1.00 12.75 112 TYR A CA 1
ATOM 826 C C . TYR A 1 112 ? 9.780 19.932 -0.713 1.00 14.04 112 TYR A C 1
ATOM 827 O O . TYR A 1 112 ? 10.515 18.966 -0.945 1.00 13.95 112 TYR A O 1
ATOM 836 N N . VAL A 1 113 ? 9.466 20.844 -1.629 1.00 13.62 113 VAL A N 1
ATOM 837 C CA . VAL A 1 113 ? 9.987 20.813 -2.989 1.00 13.87 113 VAL A CA 1
ATOM 838 C C . VAL A 1 113 ? 10.222 22.255 -3.399 1.00 14.57 113 VAL A C 1
ATOM 839 O O . VAL A 1 113 ? 9.344 23.100 -3.216 1.00 14.63 113 VAL A O 1
ATOM 843 N N . ALA A 1 114 ? 11.394 22.548 -3.941 1.00 13.34 114 ALA A N 1
ATOM 844 C CA . ALA A 1 114 ? 11.683 23.909 -4.360 1.00 12.79 114 ALA A CA 1
ATOM 845 C C . ALA A 1 114 ? 11.434 24.076 -5.848 1.00 14.64 114 ALA A C 1
ATOM 846 O O . ALA A 1 114 ? 11.602 23.131 -6.626 1.00 13.85 114 ALA A O 1
ATOM 848 N N . ASP A 1 115 ? 11.017 25.273 -6.253 1.00 12.00 115 ASP A N 1
ATOM 849 C CA . ASP A 1 115 ? 10.784 25.511 -7.665 1.00 13.27 115 ASP A CA 1
ATOM 850 C C . ASP A 1 115 ? 12.142 25.656 -8.361 1.00 14.21 115 ASP A C 1
ATOM 851 O O . ASP A 1 115 ? 13.181 25.619 -7.702 1.00 14.94 115 ASP A O 1
ATOM 856 N N . PRO A 1 116 ? 12.159 25.791 -9.697 1.00 15.78 116 PRO A N 1
ATOM 857 C CA . PRO A 1 116 ? 13.423 25.918 -10.435 1.00 16.67 116 PRO A CA 1
ATOM 858 C C . PRO A 1 116 ? 14.394 26.988 -9.961 1.00 16.77 116 PRO A C 1
ATOM 859 O O . PRO A 1 116 ? 15.601 26.882 -10.188 1.00 17.93 116 PRO A O 1
ATOM 863 N N . ASP A 1 117 ? 13.868 28.022 -9.317 1.00 15.48 117 ASP A N 1
ATOM 864 C CA . ASP A 1 117 ? 14.693 29.119 -8.843 1.00 15.53 117 ASP A CA 1
ATOM 865 C C . ASP A 1 117 ? 15.066 29.000 -7.374 1.00 14.88 117 ASP A C 1
ATOM 866 O O . ASP A 1 117 ? 15.687 29.900 -6.812 1.00 18.67 117 ASP A O 1
ATOM 871 N N . GLY A 1 118 ? 14.684 27.887 -6.757 1.00 14.96 118 GLY A N 1
ATOM 872 C CA . GLY A 1 118 ? 15.016 27.665 -5.362 1.00 14.18 118 GLY A CA 1
ATOM 873 C C . GLY A 1 118 ? 13.964 28.054 -4.342 1.00 14.18 118 GLY A C 1
ATOM 874 O O . GLY A 1 118 ? 14.156 27.825 -3.149 1.00 15.35 118 GLY A O 1
ATOM 875 N N . HIS A 1 119 ? 12.858 28.644 -4.784 1.00 12.07 119 HIS A N 1
ATOM 876 C CA . HIS A 1 119 ? 11.818 29.033 -3.831 1.00 11.52 119 HIS A CA 1
ATOM 877 C C . HIS A 1 119 ? 11.176 27.782 -3.257 1.00 11.03 119 HIS A C 1
ATOM 878 O O . HIS A 1 119 ? 10.663 26.938 -3.985 1.00 11.57 119 HIS A O 1
ATOM 885 N N . ILE A 1 120 ? 11.199 27.683 -1.934 1.00 11.38 120 ILE A N 1
ATOM 886 C CA . ILE A 1 120 ? 10.679 26.527 -1.226 1.00 11.40 120 ILE A CA 1
ATOM 887 C C . ILE A 1 120 ? 9.168 26.417 -1.082 1.00 11.30 120 ILE A C 1
ATOM 888 O O . ILE A 1 120 ? 8.494 27.354 -0.638 1.00 10.91 120 ILE A O 1
ATOM 893 N N . TRP A 1 121 ? 8.642 25.257 -1.459 1.00 11.04 121 TRP A N 1
ATOM 894 C CA . TRP A 1 121 ? 7.224 24.986 -1.332 1.00 10.75 121 TRP A CA 1
ATOM 895 C C . TRP A 1 121 ? 7.002 23.825 -0.386 1.00 12.13 121 TRP A C 1
ATOM 896 O O . TRP A 1 121 ? 7.683 22.798 -0.474 1.00 11.94 121 TRP A O 1
ATOM 907 N N . GLU A 1 122 ? 6.066 23.987 0.537 1.00 11.56 122 GLU A N 1
ATOM 908 C CA . GLU A 1 122 ? 5.710 22.908 1.436 1.00 10.28 122 GLU A CA 1
ATOM 909 C C . GLU A 1 122 ? 4.396 22.356 0.902 1.00 12.29 122 GLU A C 1
ATOM 910 O O . GLU A 1 122 ? 3.482 23.123 0.605 1.00 11.86 122 GLU A O 1
ATOM 916 N N . ILE A 1 123 ? 4.315 21.040 0.730 1.00 11.76 123 ILE A N 1
ATOM 917 C CA . ILE A 1 123 ? 3.076 20.416 0.293 1.00 12.68 123 ILE A CA 1
ATOM 918 C C . ILE A 1 123 ? 2.628 19.725 1.565 1.00 12.92 123 ILE A C 1
ATOM 919 O O . ILE A 1 123 ? 3.313 18.838 2.074 1.00 13.81 123 ILE A O 1
ATOM 924 N N . ALA A 1 124 ? 1.482 20.134 2.087 1.00 12.37 124 ALA A N 1
ATOM 925 C CA . ALA A 1 124 ? 1.030 19.592 3.352 1.00 12.69 124 ALA A CA 1
ATOM 926 C C . ALA A 1 124 ? -0.431 19.230 3.471 1.00 13.33 124 ALA A C 1
ATOM 927 O O . ALA A 1 124 ? -1.292 19.791 2.795 1.00 14.15 124 ALA A O 1
ATOM 929 N N . PHE A 1 125 ? -0.684 18.272 4.355 1.00 14.63 125 PHE A N 1
ATOM 930 C CA . PHE A 1 125 ? -2.030 17.849 4.690 1.00 14.77 125 PHE A CA 1
ATOM 931 C C . PHE A 1 125 ? -2.158 18.204 6.169 1.00 16.63 125 PHE A C 1
ATOM 932 O O . PHE A 1 125 ? -1.483 17.613 7.009 1.00 18.60 125 PHE A O 1
ATOM 940 N N . ASN A 1 126 ? -2.979 19.203 6.475 1.00 17.23 126 ASN A N 1
ATOM 941 C CA . ASN A 1 126 ? -3.202 19.631 7.852 1.00 19.24 126 ASN A CA 1
ATOM 942 C C . ASN A 1 126 ? -4.712 19.744 8.023 1.00 19.09 126 ASN A C 1
ATOM 943 O O . ASN A 1 126 ? -5.304 20.792 7.765 1.00 19.38 126 ASN A O 1
ATOM 948 N N . PRO A 1 127 ? -5.355 18.659 8.479 1.00 19.31 127 PRO A N 1
ATOM 949 C CA . PRO A 1 127 ? -6.805 18.608 8.685 1.00 20.28 127 PRO A CA 1
ATOM 950 C C . PRO A 1 127 ? -7.389 19.577 9.712 1.00 19.74 127 PRO A C 1
ATOM 951 O O . PRO A 1 127 ? -8.598 19.805 9.732 1.00 22.07 127 PRO A O 1
ATOM 955 N N . VAL A 1 128 ? -6.540 20.146 10.561 1.00 17.90 128 VAL A N 1
ATOM 956 C CA . VAL A 1 128 ? -7.012 21.068 11.582 1.00 18.80 128 VAL A CA 1
ATOM 957 C C . VAL A 1 128 ? -7.419 22.431 11.024 1.00 16.83 128 VAL A C 1
ATOM 958 O O . VAL A 1 128 ? -8.311 23.083 11.566 1.00 17.50 128 VAL A O 1
ATOM 962 N N . TRP A 1 129 ? -6.773 22.856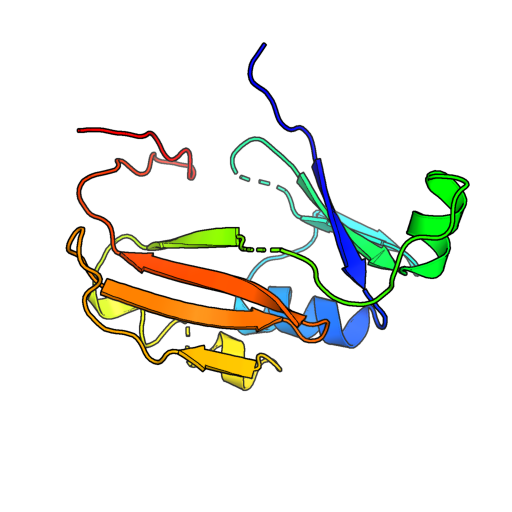 9.941 1.00 16.78 129 TRP A N 1
ATOM 963 C CA . TRP A 1 129 ? -7.077 24.149 9.319 1.00 16.76 129 TRP A CA 1
ATOM 964 C C . TRP A 1 129 ? -8.055 23.992 8.153 1.00 15.41 129 TRP A C 1
ATOM 965 O O . TRP A 1 129 ? -7.738 23.378 7.133 1.00 16.27 129 TRP A O 1
ATOM 976 N N . PRO A 1 130 ? -9.260 24.558 8.288 1.00 16.90 130 PRO A N 1
ATOM 977 C CA . PRO A 1 130 ? -10.277 24.470 7.235 1.00 16.63 130 PRO A CA 1
ATOM 978 C C . PRO A 1 130 ? -9.865 25.098 5.901 1.00 16.94 130 PRO A C 1
ATOM 979 O O . PRO A 1 130 ? -9.228 26.155 5.867 1.00 15.19 130 PRO A O 1
ATOM 983 N N . ILE A 1 131 ? -10.229 24.433 4.807 1.00 15.93 131 ILE A N 1
ATOM 984 C CA . ILE A 1 131 ? -9.954 24.923 3.461 1.00 16.18 131 ILE A CA 1
ATOM 985 C C . ILE A 1 131 ? -11.325 25.154 2.825 1.00 17.39 131 ILE A C 1
ATOM 986 O O . ILE A 1 131 ? -12.080 24.205 2.601 1.00 17.79 131 ILE A O 1
ATOM 991 N N . GLY A 1 132 ? -11.644 26.417 2.551 1.00 17.88 132 GLY A N 1
ATOM 992 C CA . GLY A 1 132 ? -12.931 26.767 1.973 1.00 20.67 132 GLY A CA 1
ATOM 993 C C . GLY A 1 132 ? -13.176 26.346 0.537 1.00 21.49 132 GLY A C 1
ATOM 994 O O . GLY A 1 132 ? -12.287 25.829 -0.141 1.00 21.37 132 GLY A O 1
ATOM 995 N N . ALA A 1 133 ? -14.399 26.589 0.072 1.00 24.30 133 ALA A N 1
ATOM 996 C CA . ALA A 1 133 ? -14.806 26.240 -1.285 1.00 25.29 133 ALA A CA 1
ATOM 997 C C . ALA A 1 133 ? -13.822 26.713 -2.350 1.00 26.51 133 ALA A C 1
ATOM 998 O O . ALA A 1 133 ? -13.515 25.979 -3.289 1.00 27.43 133 ALA A O 1
ATOM 1000 N N . ASP A 1 134 ? -13.331 27.941 -2.218 1.00 27.65 134 ASP A N 1
ATOM 1001 C CA . ASP A 1 134 ? -12.374 28.462 -3.189 1.00 29.00 134 ASP A CA 1
ATOM 1002 C C . ASP A 1 134 ? -11.030 28.762 -2.551 1.00 29.10 134 ASP A C 1
ATOM 1003 O O . ASP A 1 134 ? -10.521 29.879 -2.644 1.00 29.82 134 ASP A O 1
ATOM 1008 N N . GLY A 1 135 ? -10.457 27.748 -1.911 1.00 28.47 135 GLY A N 1
ATOM 1009 C CA . GLY A 1 135 ? -9.173 27.916 -1.259 1.00 28.18 135 GLY A CA 1
ATOM 1010 C C . GLY A 1 135 ? -9.353 28.385 0.169 1.00 27.05 135 GLY A C 1
ATOM 1011 O O . GLY A 1 135 ? -9.628 27.579 1.059 1.00 29.85 135 GLY A O 1
ATOM 1012 N N . SER A 1 136 ? -9.217 29.690 0.376 1.00 26.73 136 SER A N 1
ATOM 1013 C CA . SER A 1 136 ? -9.350 30.310 1.691 1.00 23.40 136 SER A CA 1
ATOM 1014 C C . SER A 1 136 ? -9.032 29.367 2.846 1.00 22.28 136 SER A C 1
ATOM 1015 O O . SER A 1 136 ? -9.877 28.579 3.281 1.00 23.60 136 SER A O 1
ATOM 1018 N N . VAL A 1 137 ? -7.799 29.453 3.330 1.00 17.55 137 VAL A N 1
ATOM 1019 C CA . VAL A 1 137 ? -7.343 28.640 4.446 1.00 16.53 137 VAL A CA 1
ATOM 1020 C C . VAL A 1 137 ? -7.408 29.482 5.717 1.00 15.84 137 VAL A C 1
ATOM 1021 O O . VAL A 1 137 ? -6.978 30.642 5.737 1.00 13.61 137 VAL A O 1
ATOM 1025 N N . THR A 1 138 ? -7.956 28.909 6.781 1.00 15.14 138 THR A N 1
ATOM 1026 C CA . THR A 1 138 ? -8.059 29.636 8.032 1.00 16.75 138 THR A CA 1
ATOM 1027 C C . THR A 1 138 ? -7.447 28.851 9.180 1.00 16.00 138 THR A C 1
ATOM 1028 O O . THR A 1 138 ? -7.655 27.641 9.306 1.00 15.52 138 THR A O 1
ATOM 1032 N N . PHE A 1 139 ? -6.669 29.542 10.001 1.00 15.75 139 PHE A N 1
ATOM 1033 C CA . PHE A 1 139 ? -6.049 28.913 11.153 1.00 15.69 139 PHE A CA 1
ATOM 1034 C C . PHE A 1 139 ? -7.138 28.486 12.129 1.00 17.09 139 PHE A C 1
ATOM 1035 O O . PHE A 1 139 ? -8.136 29.184 12.306 1.00 17.30 139 PHE A O 1
ATOM 1043 N N . ALA A 1 140 ? -6.930 27.337 12.759 1.00 17.77 140 ALA A N 1
ATOM 1044 C CA . ALA A 1 140 ? -7.854 26.804 13.755 1.00 20.32 140 ALA A CA 1
ATOM 1045 C C . ALA A 1 140 ? -6.992 26.069 14.775 1.00 21.16 140 ALA A C 1
ATOM 1046 O O . ALA A 1 140 ? -5.998 25.442 14.411 1.00 21.05 140 ALA A O 1
ATOM 1048 N N . ALA A 1 141 ? -7.370 26.150 16.048 1.00 23.70 141 ALA A N 1
ATOM 1049 C CA . ALA A 1 141 ? -6.612 25.499 17.111 1.00 25.84 141 ALA A CA 1
ATOM 1050 C C . ALA A 1 141 ? -6.905 24.006 17.193 1.00 25.98 141 ALA A C 1
ATOM 1051 O O . ALA A 1 141 ? -7.958 23.576 16.677 1.00 26.54 141 ALA A O 1
#

Organism: NCBI:txid314231

CATH classification: 3.10.180.10

InterPro domains:
  IPR004360 Glyoxalase/fosfomycin resistance/dioxygenase domain [PF00903] (6-121)
  IPR029068 Glyoxalase/Bleomycin resistance protein/Dihydroxybiphenyl dioxygenase [G3DSA:3.10.180.10] (1-140)
  IPR029068 Glyoxalase/Bleomycin resistance protein/Dihydroxybiphenyl dioxygenase [SSF54593] (4-127)
  IPR037523 Vicinal oxygen chelate (VOC), core domain [PS51819] (3-124)

Radius of gyration: 15.44 Å; Cα contacts (8 Å, |Δi|>4): 262; chains: 1; bounding box: 35×40×39 Å